Protein AF-A0A1F6F079-F1 (afdb_monomer)

Nearest PDB structures (foldseek):
  6t1f-assembly1_A  TM=7.984E-01  e=1.050E-01  Caulobacter vibrioides NA1000
  6t1f-assembly2_C  TM=8.013E-01  e=1.346E-01  Caulobacter vibrioides NA1000
  6t1f-assembly2_D  TM=7.357E-01  e=9.504E-02  Caulobacter vibrioides NA1000
  4umk-assembly2_B  TM=8.769E-01  e=2.985E-01  Helicobacter pylori 26695
  7bnk-assembly1_B  TM=6.243E-01  e=1.487E-01  Myxococcus xanthus DK 1622

Secondary structure (DSSP, 8-state):
-PPPPPPPHHHHHHTTT--HHHHHHHHHHHHHTT-GGGS-HHHHHHHHHHHHHTS---HHHHHHHTT--HHHHHHHHHHTTS-HHHHHTT-TTS-TTTSPPHHHHHHHHHS-TTSSS-HHHHHHHHHHHHHHHHHHHHHHHH--

Mean predicted aligned error: 6.06 Å

Foldseek 3Di:
DPPDDDQDVVLCVVLQPDPLLVLLVVCVVCVVVVNNVVRDLLSLLSSLCCCCPVVVDDLCVSCVSNVHDSVVSVLSVLLSPDDVLLVVLQDPPDDPLRHDDSVQSSVLSPPDPPPPDHSNNSSVVVSVVSVVVVVVVVVVVVVD

Structure (mmCIF, N/CA/C/O backbone):
data_AF-A0A1F6F079-F1
#
_entry.id   AF-A0A1F6F079-F1
#
loop_
_atom_site.group_PDB
_atom_site.id
_atom_site.type_symbol
_atom_site.label_atom_id
_atom_site.label_alt_id
_atom_site.label_comp_id
_atom_site.label_asym_id
_atom_site.label_entity_id
_atom_site.label_seq_id
_atom_site.pdbx_PDB_ins_code
_atom_site.Cartn_x
_atom_site.Cartn_y
_atom_site.Cartn_z
_atom_site.occupancy
_atom_site.B_iso_or_equiv
_atom_site.auth_seq_id
_atom_site.auth_comp_id
_atom_site.auth_asym_id
_atom_site.auth_atom_id
_atom_site.pdbx_PDB_model_num
ATOM 1 N N . MET A 1 1 ? 9.752 17.447 17.257 1.00 36.81 1 MET A N 1
ATOM 2 C CA . MET A 1 1 ? 8.925 16.249 16.985 1.00 36.81 1 MET A CA 1
ATOM 3 C C . MET A 1 1 ? 8.305 16.407 15.607 1.00 36.81 1 MET A C 1
ATOM 5 O O . MET A 1 1 ? 7.669 17.428 15.377 1.00 36.81 1 MET A O 1
ATOM 9 N N . ALA A 1 2 ? 8.523 15.470 14.680 1.00 43.56 2 ALA A N 1
ATOM 10 C CA . ALA A 1 2 ? 7.842 15.508 13.385 1.00 43.56 2 ALA A CA 1
ATOM 11 C C . ALA A 1 2 ? 6.334 15.319 13.617 1.00 43.56 2 ALA A C 1
ATOM 13 O O . ALA A 1 2 ? 5.926 14.352 14.261 1.00 43.56 2 ALA A O 1
ATOM 14 N N . LYS A 1 3 ? 5.516 16.266 13.150 1.00 50.53 3 LYS A N 1
ATOM 15 C CA . LYS A 1 3 ? 4.056 16.186 13.260 1.00 50.53 3 LYS A CA 1
ATOM 16 C C . LYS A 1 3 ? 3.599 14.952 12.473 1.00 50.53 3 LYS A C 1
ATOM 18 O O . LYS A 1 3 ? 3.915 14.835 11.289 1.00 50.53 3 LYS A O 1
ATOM 23 N N . LEU A 1 4 ? 2.913 14.014 13.129 1.00 60.19 4 LEU A N 1
ATOM 24 C CA . LEU A 1 4 ? 2.295 12.875 12.446 1.00 60.19 4 LEU A CA 1
ATOM 25 C C . LEU A 1 4 ? 1.356 13.421 11.365 1.00 60.19 4 LEU A C 1
ATOM 27 O O . LEU A 1 4 ? 0.522 14.279 11.646 1.00 60.19 4 LEU A O 1
ATOM 31 N N . ARG A 1 5 ? 1.527 12.961 10.123 1.00 73.31 5 ARG A N 1
ATOM 32 C CA . ARG A 1 5 ? 0.668 13.370 9.010 1.00 73.31 5 ARG A CA 1
ATOM 33 C C . ARG A 1 5 ? -0.738 12.825 9.262 1.00 73.31 5 ARG A C 1
ATOM 35 O O . ARG A 1 5 ? -0.906 11.618 9.426 1.00 73.31 5 ARG A O 1
ATOM 42 N N . GLU A 1 6 ? -1.719 13.716 9.319 1.00 85.69 6 GLU A N 1
ATOM 43 C CA . GLU A 1 6 ? -3.127 13.343 9.460 1.00 85.69 6 GLU A CA 1
ATOM 44 C C . GLU A 1 6 ? -3.615 12.642 8.191 1.00 85.69 6 GLU A C 1
ATOM 46 O O . GLU A 1 6 ? -3.236 13.029 7.082 1.00 85.69 6 GLU A O 1
ATOM 51 N N . MET A 1 7 ? -4.426 11.594 8.360 1.00 90.62 7 MET A N 1
ATOM 52 C CA . MET A 1 7 ? -4.996 10.843 7.242 1.00 90.62 7 MET A CA 1
ATOM 53 C C . MET A 1 7 ? -5.940 11.752 6.436 1.00 90.62 7 MET A C 1
ATOM 55 O O . MET A 1 7 ? -6.751 12.446 7.052 1.00 90.62 7 MET A O 1
ATOM 59 N N . PRO A 1 8 ? -5.875 11.772 5.089 1.00 90.19 8 PRO A N 1
ATOM 60 C CA . PRO A 1 8 ? -6.790 12.580 4.289 1.00 90.19 8 PRO A CA 1
ATOM 61 C C . PRO A 1 8 ? -8.249 12.162 4.512 1.00 90.19 8 PRO A C 1
ATOM 63 O O . PRO A 1 8 ? -8.554 10.969 4.537 1.00 90.19 8 PRO A O 1
ATOM 66 N N . SER A 1 9 ? -9.163 13.131 4.612 1.00 91.56 9 SER A N 1
ATOM 67 C CA . SER A 1 9 ? -10.598 12.869 4.814 1.00 91.56 9 SER A CA 1
ATOM 68 C C . SER A 1 9 ? -11.194 11.990 3.715 1.00 91.56 9 SER A C 1
ATOM 70 O O . SER A 1 9 ? -11.907 11.043 4.015 1.00 91.56 9 SER A O 1
ATOM 72 N N . SER A 1 10 ? -10.806 12.217 2.458 1.00 91.56 10 SER A N 1
ATOM 73 C CA . SER A 1 10 ? -11.245 11.405 1.317 1.00 91.56 10 SER A CA 1
ATOM 74 C C . SER A 1 10 ? -10.866 9.926 1.435 1.00 91.56 10 SER A C 1
ATOM 76 O O . SER A 1 10 ? -11.573 9.065 0.915 1.00 91.56 10 SER A O 1
ATOM 78 N N . VAL A 1 11 ? -9.766 9.606 2.127 1.00 92.31 11 VAL A N 1
ATOM 79 C CA . VAL A 1 11 ? -9.412 8.219 2.444 1.00 92.31 11 VAL A CA 1
ATOM 80 C C . VAL A 1 11 ? -10.322 7.693 3.547 1.00 92.31 11 VAL A C 1
ATOM 82 O O . VAL A 1 11 ? -10.853 6.599 3.400 1.00 92.31 11 VAL A O 1
ATOM 85 N N . LEU A 1 12 ? -10.537 8.462 4.620 1.00 93.19 12 LEU A N 1
ATOM 86 C CA . LEU A 1 12 ? -11.411 8.064 5.731 1.00 93.19 12 LEU A CA 1
ATOM 87 C C . LEU A 1 12 ? -12.853 7.805 5.282 1.00 93.19 12 LEU A C 1
ATOM 89 O O . LEU A 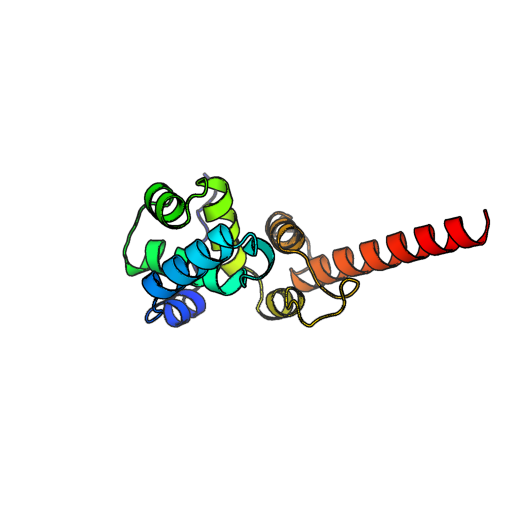1 12 ? -13.464 6.848 5.749 1.00 93.19 12 LEU A O 1
ATOM 93 N N . ASP A 1 13 ? -13.376 8.620 4.367 1.00 94.00 13 ASP A N 1
ATOM 94 C CA . ASP A 1 13 ? -14.701 8.418 3.782 1.00 94.00 13 ASP A CA 1
ATOM 95 C C . ASP A 1 13 ? -14.742 7.143 2.931 1.00 94.00 13 ASP A C 1
ATOM 97 O O . ASP A 1 13 ? -15.663 6.345 3.076 1.00 94.00 13 ASP A O 1
ATOM 101 N N . ARG A 1 14 ? -13.709 6.890 2.112 1.00 93.25 14 ARG A N 1
ATOM 102 C CA . ARG A 1 14 ? -13.619 5.668 1.294 1.00 93.25 14 ARG A CA 1
ATOM 103 C C . ARG A 1 14 ? -13.567 4.399 2.140 1.00 93.25 14 ARG A C 1
ATOM 105 O O . ARG A 1 14 ? -14.185 3.404 1.783 1.00 93.25 14 ARG A O 1
ATOM 112 N N . VAL A 1 15 ? -12.795 4.409 3.225 1.00 95.69 15 VAL A N 1
ATOM 113 C CA . VAL A 1 15 ? -12.559 3.201 4.030 1.00 95.69 15 VAL A CA 1
ATOM 114 C C . VAL A 1 15 ? -13.608 2.991 5.121 1.00 95.69 15 VAL A C 1
ATOM 116 O O . VAL A 1 15 ? -13.503 2.022 5.866 1.00 95.69 15 VAL A O 1
ATOM 119 N N . ARG A 1 16 ? -14.599 3.881 5.268 1.00 94.56 16 ARG A N 1
ATOM 120 C CA . ARG A 1 16 ? -15.563 3.824 6.377 1.00 94.56 16 ARG A CA 1
ATOM 121 C C . ARG A 1 16 ? -16.367 2.527 6.392 1.00 94.56 16 ARG A C 1
ATOM 123 O O . ARG A 1 16 ? -16.451 1.904 7.444 1.00 94.56 16 ARG A O 1
ATOM 130 N N . ASP A 1 17 ? -16.859 2.110 5.232 1.00 93.50 17 ASP A N 1
ATOM 131 C CA . ASP A 1 17 ? -17.833 1.018 5.097 1.00 93.50 17 ASP A CA 1
ATOM 132 C C . ASP A 1 17 ? -17.233 -0.236 4.444 1.00 93.50 17 ASP A C 1
ATOM 134 O O . ASP A 1 17 ? -17.926 -1.009 3.789 1.00 93.50 17 ASP A O 1
ATOM 138 N N . ILE A 1 18 ? -15.919 -0.433 4.570 1.00 95.06 18 ILE A N 1
ATOM 139 C CA . ILE A 1 18 ? -15.272 -1.611 3.989 1.00 95.06 18 ILE A CA 1
ATOM 140 C C . ILE A 1 18 ? -15.441 -2.835 4.889 1.00 95.06 18 ILE A C 1
ATOM 142 O O . ILE A 1 18 ? -15.262 -2.776 6.108 1.00 95.06 18 ILE A O 1
ATOM 146 N N . GLU A 1 19 ? -15.659 -3.981 4.255 1.00 96.12 19 GLU A N 1
ATOM 147 C CA . GLU A 1 19 ? -15.703 -5.299 4.892 1.00 96.12 19 GLU A CA 1
ATOM 148 C C . GLU A 1 19 ? -14.278 -5.798 5.201 1.00 96.12 19 GLU A C 1
ATOM 150 O O . GLU A 1 19 ? -13.756 -6.731 4.586 1.00 96.12 19 GLU A O 1
ATOM 155 N N . TRP A 1 20 ? -13.589 -5.134 6.135 1.00 96.31 20 TRP A N 1
ATOM 156 C CA . TRP A 1 20 ? -12.180 -5.418 6.439 1.00 96.31 20 TRP A CA 1
ATOM 157 C C . TRP A 1 20 ? -11.947 -6.863 6.912 1.00 96.31 20 TRP A C 1
ATOM 159 O O . TRP A 1 20 ? -10.884 -7.426 6.644 1.00 96.31 20 TRP A O 1
ATOM 169 N N . GLU A 1 21 ? -12.926 -7.476 7.586 1.00 97.25 21 GLU A N 1
ATOM 170 C CA . GLU A 1 21 ? -12.861 -8.875 8.028 1.00 97.25 21 GLU A CA 1
ATOM 171 C C . GLU A 1 21 ? -12.799 -9.834 6.834 1.00 97.25 21 GLU A C 1
ATOM 173 O O . GLU A 1 21 ? -11.998 -10.775 6.836 1.00 97.25 21 GLU A O 1
ATOM 178 N N . ASP A 1 22 ? -13.575 -9.561 5.780 1.00 97.06 22 ASP A N 1
ATOM 179 C CA . ASP A 1 22 ? -13.535 -10.343 4.546 1.00 97.06 22 ASP A CA 1
ATOM 180 C C . ASP A 1 22 ? -12.188 -10.195 3.830 1.00 97.06 22 ASP A C 1
ATOM 182 O O . ASP A 1 22 ? -11.601 -11.193 3.406 1.00 97.06 22 ASP A O 1
ATOM 186 N N . ILE A 1 23 ? -11.642 -8.976 3.774 1.00 96.12 23 ILE A N 1
ATOM 187 C CA . ILE A 1 23 ? -10.310 -8.720 3.205 1.00 96.12 23 ILE A CA 1
ATOM 188 C C . ILE A 1 23 ? -9.244 -9.534 3.953 1.00 96.12 23 ILE A C 1
ATOM 190 O O . ILE A 1 23 ? -8.441 -10.226 3.325 1.00 96.12 23 I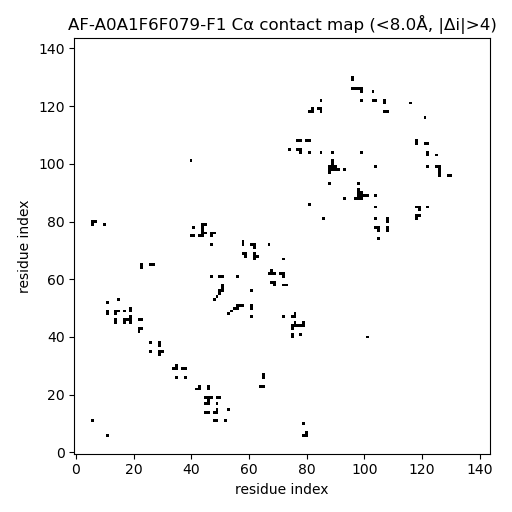LE A O 1
ATOM 194 N N . VAL A 1 24 ? -9.251 -9.519 5.292 1.00 95.81 24 VAL A N 1
ATOM 195 C CA . VAL A 1 24 ? -8.314 -10.311 6.113 1.00 95.81 24 VAL A CA 1
ATOM 196 C C . VAL A 1 24 ? -8.492 -11.812 5.866 1.00 95.81 24 VAL A C 1
ATOM 198 O O . VAL A 1 24 ? -7.502 -12.539 5.734 1.00 95.81 24 VAL A O 1
ATOM 201 N N . ARG A 1 25 ? -9.736 -12.294 5.778 1.00 95.94 25 ARG A N 1
ATOM 202 C CA . ARG A 1 25 ? -10.052 -13.702 5.504 1.00 95.94 25 ARG A CA 1
ATOM 203 C C . ARG A 1 25 ? -9.528 -14.141 4.135 1.00 95.94 25 ARG A C 1
ATOM 205 O O . ARG A 1 25 ? -8.814 -15.143 4.061 1.00 95.94 25 ARG A O 1
ATOM 212 N N . ARG A 1 26 ? -9.833 -13.388 3.071 1.00 94.62 26 ARG A N 1
ATOM 213 C CA . ARG A 1 26 ? -9.350 -13.653 1.704 1.00 94.62 26 ARG A CA 1
ATOM 214 C C . ARG A 1 26 ? -7.828 -13.606 1.633 1.00 94.62 26 ARG A C 1
ATOM 216 O O . ARG A 1 26 ? -7.218 -14.483 1.030 1.00 94.62 26 ARG A O 1
ATOM 223 N N . TYR A 1 27 ? -7.211 -12.637 2.303 1.00 94.25 27 TYR A N 1
ATOM 224 C CA . TYR A 1 27 ? -5.760 -12.521 2.372 1.00 94.25 27 TYR A CA 1
ATOM 225 C C . TYR A 1 27 ? -5.103 -13.749 3.015 1.00 94.25 27 TYR A C 1
ATOM 227 O O . TYR A 1 27 ? -4.152 -14.310 2.471 1.00 94.25 27 TYR A O 1
ATOM 235 N N . ARG A 1 28 ? -5.617 -14.206 4.163 1.00 91.75 28 ARG A N 1
ATOM 236 C CA . ARG A 1 28 ? -5.093 -15.401 4.844 1.00 91.75 28 ARG A CA 1
ATOM 237 C C . ARG A 1 28 ? -5.243 -16.658 3.990 1.00 91.75 28 ARG A C 1
ATOM 239 O O . ARG A 1 28 ? -4.318 -17.466 3.961 1.00 91.75 28 ARG A O 1
ATOM 246 N N . ALA A 1 29 ? -6.362 -16.800 3.278 1.00 92.75 29 ALA A N 1
ATOM 247 C CA . ALA A 1 29 ? -6.552 -17.889 2.322 1.00 92.75 29 ALA A CA 1
ATOM 248 C C . ALA A 1 29 ? -5.519 -17.825 1.182 1.00 92.75 29 ALA A C 1
ATOM 250 O O . ALA A 1 29 ? -4.854 -18.819 0.903 1.00 92.75 29 ALA A O 1
ATOM 251 N N . ALA A 1 30 ? -5.292 -16.640 0.603 1.00 91.12 30 ALA A N 1
ATOM 252 C CA . ALA A 1 30 ? -4.285 -16.446 -0.440 1.00 91.12 30 ALA A CA 1
ATOM 253 C C . ALA A 1 30 ? -2.866 -16.798 0.041 1.00 91.12 30 ALA A C 1
ATOM 255 O O . ALA A 1 30 ? -2.117 -17.448 -0.685 1.00 91.12 30 ALA A O 1
ATOM 256 N N . ILE A 1 31 ? -2.499 -16.433 1.276 1.00 90.62 31 ILE A N 1
ATOM 257 C CA . ILE A 1 31 ? -1.215 -16.838 1.870 1.00 90.62 31 ILE A CA 1
ATOM 258 C C . ILE A 1 31 ? -1.120 -18.353 2.034 1.00 90.62 31 ILE A C 1
ATOM 260 O O . ILE A 1 31 ? -0.075 -18.919 1.717 1.00 90.62 31 ILE A O 1
ATOM 264 N N . ALA A 1 32 ? -2.172 -19.008 2.532 1.00 89.94 32 ALA A N 1
ATOM 265 C CA . ALA A 1 32 ? -2.173 -20.457 2.728 1.00 89.94 32 ALA A CA 1
ATOM 266 C C . ALA A 1 32 ? -1.962 -21.219 1.406 1.00 89.94 32 ALA A C 1
ATOM 268 O O . ALA A 1 32 ? -1.355 -22.285 1.398 1.00 89.94 32 ALA A O 1
ATOM 269 N N . GLU A 1 33 ? -2.395 -20.635 0.287 1.00 90.88 33 GLU A N 1
ATOM 270 C CA . GLU A 1 33 ? -2.187 -21.156 -1.067 1.00 90.88 33 GLU A CA 1
ATOM 271 C C . GLU A 1 33 ? -0.850 -20.733 -1.710 1.00 90.88 33 GLU A C 1
ATOM 273 O O . GLU A 1 33 ? -0.592 -21.069 -2.865 1.00 90.88 33 GLU A O 1
ATOM 278 N N . GLY A 1 34 ? -0.002 -19.969 -1.010 1.00 86.12 34 GLY A N 1
ATOM 279 C CA . GLY A 1 34 ? 1.254 -19.444 -1.560 1.00 86.12 34 GLY A CA 1
ATOM 280 C C . GLY A 1 34 ? 1.070 -18.350 -2.622 1.00 86.12 34 GLY A C 1
ATOM 281 O O . GLY A 1 34 ? 1.974 -18.098 -3.414 1.00 86.12 34 GLY A O 1
ATOM 282 N N . LYS A 1 35 ? -0.096 -17.694 -2.653 1.00 82.50 35 LYS A N 1
ATOM 283 C CA . LYS A 1 35 ? -0.483 -16.646 -3.615 1.00 82.50 35 LYS A CA 1
ATOM 284 C C . LYS A 1 35 ? -0.410 -15.243 -3.006 1.00 82.50 35 LYS A C 1
ATOM 286 O O . LYS A 1 35 ? -1.189 -14.361 -3.360 1.00 82.50 35 LYS A O 1
ATOM 291 N N . ASP A 1 36 ? 0.524 -15.014 -2.089 1.00 70.88 36 ASP A N 1
ATOM 292 C CA . ASP A 1 36 ? 0.678 -13.741 -1.373 1.00 70.88 36 ASP A CA 1
ATOM 293 C C . ASP A 1 36 ? 0.856 -12.534 -2.313 1.00 70.88 36 ASP A C 1
ATOM 295 O O . ASP A 1 36 ? 0.335 -11.454 -2.041 1.00 70.88 36 ASP A O 1
ATOM 299 N N . ARG A 1 37 ? 1.529 -12.729 -3.453 1.00 66.81 37 ARG A N 1
ATOM 300 C CA . ARG A 1 37 ? 1.758 -11.699 -4.483 1.00 66.81 37 ARG A CA 1
ATOM 301 C C . ARG A 1 37 ? 0.535 -11.355 -5.337 1.00 66.81 37 ARG A C 1
ATOM 303 O O . ARG A 1 37 ? 0.608 -10.401 -6.105 1.00 66.81 37 ARG A O 1
ATOM 310 N N . ALA A 1 38 ? -0.546 -12.129 -5.249 1.00 69.06 38 ALA A N 1
ATOM 311 C CA . ALA A 1 38 ? -1.756 -11.911 -6.042 1.00 69.06 38 ALA A CA 1
ATOM 312 C C . ALA A 1 38 ? -2.758 -10.964 -5.363 1.00 69.06 38 ALA A C 1
ATOM 314 O O . ALA A 1 38 ? -3.750 -10.586 -5.980 1.00 69.06 38 ALA A O 1
ATOM 315 N N . PHE A 1 39 ? -2.526 -10.606 -4.098 1.00 82.31 39 PHE A N 1
ATOM 316 C CA . PHE A 1 39 ? -3.440 -9.758 -3.346 1.00 82.31 39 PHE A CA 1
ATOM 317 C C . PHE A 1 39 ? -3.150 -8.278 -3.602 1.00 82.31 39 PHE A C 1
ATOM 319 O O . PHE A 1 39 ? -1.995 -7.855 -3.532 1.00 82.31 39 PHE A O 1
ATOM 326 N N . ASP A 1 40 ? -4.192 -7.491 -3.872 1.00 85.88 40 ASP A N 1
ATOM 327 C CA . ASP A 1 40 ? -4.054 -6.063 -4.154 1.00 85.88 40 ASP A CA 1
ATOM 328 C C . ASP A 1 40 ? -3.556 -5.314 -2.898 1.00 85.88 40 ASP A C 1
ATOM 330 O O . ASP A 1 40 ? -4.230 -5.311 -1.857 1.00 85.88 40 ASP A O 1
ATOM 334 N N . PRO A 1 41 ? -2.388 -4.642 -2.959 1.00 88.19 41 PRO A N 1
ATOM 335 C CA . PRO A 1 41 ? -1.886 -3.836 -1.853 1.00 88.19 41 PRO A CA 1
ATOM 336 C C . PRO A 1 41 ? -2.860 -2.745 -1.393 1.00 88.19 41 PRO A C 1
ATOM 338 O O . PRO A 1 41 ? -2.813 -2.344 -0.226 1.00 88.19 41 PRO A O 1
ATOM 341 N N . ARG A 1 42 ? -3.741 -2.258 -2.278 1.00 89.00 42 ARG A N 1
ATOM 342 C CA . ARG A 1 42 ? -4.749 -1.248 -1.947 1.00 89.00 42 ARG A CA 1
ATOM 343 C C . ARG A 1 42 ? -5.843 -1.794 -1.043 1.00 89.00 42 ARG A C 1
ATOM 345 O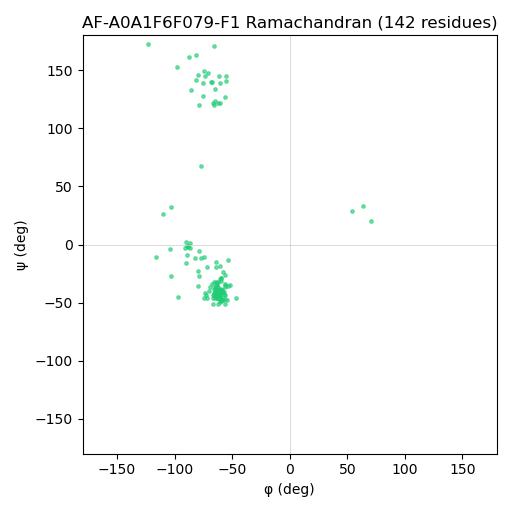 O . ARG A 1 42 ? -6.203 -1.111 -0.090 1.00 89.00 42 ARG A O 1
ATOM 352 N N . GLU A 1 43 ? -6.305 -3.024 -1.268 1.00 92.62 43 GLU A N 1
ATOM 353 C CA . GLU A 1 43 ? -7.278 -3.673 -0.378 1.00 92.62 43 GLU A CA 1
ATOM 354 C C . GLU A 1 43 ? -6.711 -3.808 1.044 1.00 92.62 43 GLU A C 1
ATOM 356 O O . GLU A 1 43 ? -7.383 -3.495 2.027 1.00 92.62 43 GLU A O 1
ATOM 361 N N . ILE A 1 44 ? -5.437 -4.198 1.164 1.00 94.12 44 ILE A N 1
ATOM 362 C CA . ILE A 1 44 ? -4.748 -4.298 2.460 1.00 94.12 44 ILE A CA 1
ATOM 363 C C . ILE A 1 44 ? -4.614 -2.917 3.106 1.00 94.12 44 ILE A C 1
ATOM 365 O O . ILE A 1 44 ? -4.881 -2.764 4.298 1.00 94.12 44 ILE A O 1
ATOM 369 N N . ALA A 1 45 ? -4.198 -1.908 2.336 1.00 94.81 45 ALA A N 1
ATOM 370 C CA . ALA A 1 45 ? -4.054 -0.544 2.826 1.00 94.81 45 ALA A CA 1
ATOM 371 C C . ALA A 1 45 ? -5.396 0.032 3.305 1.00 94.81 45 ALA A C 1
ATOM 373 O O . ALA A 1 45 ? -5.429 0.726 4.326 1.00 94.81 45 ALA A O 1
ATOM 374 N N . ASP A 1 46 ? -6.491 -0.236 2.590 1.00 95.62 46 ASP A N 1
ATOM 375 C CA . ASP A 1 46 ? -7.839 0.212 2.942 1.00 95.62 46 ASP A CA 1
ATOM 376 C C . ASP A 1 46 ? -8.302 -0.482 4.230 1.00 95.62 46 ASP A C 1
ATOM 378 O O . ASP A 1 46 ? -8.613 0.205 5.207 1.00 95.62 46 ASP A O 1
ATOM 382 N N . ALA A 1 47 ? -8.212 -1.818 4.300 1.00 97.25 47 ALA A N 1
ATOM 383 C CA . ALA A 1 47 ? -8.517 -2.611 5.499 1.00 97.25 47 ALA A CA 1
ATOM 384 C C . ALA A 1 47 ? -7.727 -2.145 6.729 1.00 97.25 47 ALA A C 1
ATOM 386 O O . ALA A 1 47 ? -8.293 -1.912 7.800 1.00 97.25 47 ALA A O 1
ATOM 387 N N . ALA A 1 48 ? -6.417 -1.958 6.577 1.00 96.69 48 ALA A N 1
ATOM 388 C CA . ALA A 1 48 ? -5.546 -1.474 7.639 1.00 96.69 48 ALA A CA 1
ATOM 389 C C . ALA A 1 48 ? -5.946 -0.080 8.142 1.00 96.69 48 ALA A C 1
ATOM 391 O O . ALA A 1 48 ? -5.892 0.193 9.343 1.00 96.69 48 ALA A O 1
ATOM 392 N N . THR A 1 49 ? -6.359 0.801 7.230 1.00 96.38 49 THR A N 1
ATOM 393 C CA . THR A 1 49 ? -6.752 2.173 7.565 1.00 96.38 49 THR A CA 1
ATOM 394 C C . THR A 1 49 ? -8.103 2.206 8.265 1.00 96.38 49 THR A C 1
ATOM 396 O O . THR A 1 49 ? -8.229 2.892 9.279 1.00 96.38 49 THR A O 1
ATOM 399 N N . HIS A 1 50 ? -9.073 1.411 7.809 1.00 96.81 50 HIS A N 1
ATOM 400 C CA . HIS A 1 50 ? -10.334 1.217 8.521 1.00 96.81 50 HIS A CA 1
ATOM 401 C C . HIS A 1 50 ? -10.096 0.718 9.948 1.00 96.81 50 HIS A C 1
ATOM 403 O O . HIS A 1 50 ? -10.565 1.324 10.912 1.00 96.81 50 HIS A O 1
ATOM 409 N N . MET A 1 51 ? -9.308 -0.348 10.115 1.00 97.19 51 MET A N 1
ATOM 410 C CA . MET A 1 51 ? -9.020 -0.893 11.442 1.00 97.19 51 MET A CA 1
ATOM 411 C C . MET A 1 51 ? -8.364 0.143 12.364 1.00 97.19 51 MET A C 1
ATOM 413 O O . MET A 1 51 ? -8.727 0.241 13.534 1.00 97.19 51 MET A O 1
ATOM 417 N N . LEU A 1 52 ? -7.429 0.945 11.845 1.00 96.12 52 LEU A N 1
ATOM 418 C CA . LEU A 1 52 ? -6.721 1.948 12.639 1.00 96.12 52 LEU A CA 1
ATOM 419 C C . LEU A 1 52 ? -7.599 3.150 13.015 1.00 96.12 52 LEU A C 1
ATOM 421 O O . LEU A 1 52 ? -7.558 3.583 14.163 1.00 96.12 52 LEU A O 1
ATOM 425 N N . TYR A 1 53 ? -8.354 3.708 12.067 1.00 94.69 53 TYR A N 1
ATOM 426 C CA . TYR A 1 53 ? -9.030 5.001 12.245 1.00 94.69 53 TYR A CA 1
ATOM 427 C C . TYR A 1 53 ? -10.532 4.895 12.523 1.00 94.69 53 TYR A C 1
ATOM 429 O O . TYR A 1 53 ? -11.080 5.785 13.164 1.00 94.69 53 TYR A O 1
ATOM 437 N N . VAL A 1 54 ? -11.196 3.831 12.066 1.00 94.31 54 VAL A N 1
ATOM 438 C CA . VAL A 1 54 ? -12.640 3.613 12.273 1.00 94.31 54 VAL A CA 1
ATOM 439 C C . VAL A 1 54 ? -12.872 2.684 13.460 1.00 94.31 54 VAL A C 1
ATOM 441 O O . VAL A 1 54 ? -13.696 2.964 14.324 1.00 94.31 54 VAL A O 1
ATOM 444 N N . ARG A 1 55 ? -12.107 1.588 13.542 1.00 95.88 55 ARG A N 1
ATOM 445 C CA . ARG A 1 55 ? -12.184 0.626 14.660 1.00 95.88 55 ARG A CA 1
ATOM 446 C C . ARG A 1 55 ? -11.231 0.947 15.812 1.00 95.88 55 ARG A C 1
ATOM 448 O O . ARG A 1 55 ? -11.248 0.236 16.812 1.00 95.88 55 ARG A O 1
ATOM 455 N N . CYS A 1 56 ? -10.410 1.991 15.679 1.00 95.12 56 CYS A N 1
ATOM 456 C CA . CYS A 1 56 ? -9.452 2.444 16.693 1.00 95.12 56 CYS A CA 1
ATOM 457 C C . CYS A 1 56 ? -8.475 1.352 17.183 1.00 95.12 56 CYS A C 1
ATOM 459 O O . CYS A 1 56 ? -8.013 1.390 18.325 1.00 95.12 56 CYS A O 1
ATOM 461 N N . MET A 1 57 ? -8.147 0.371 16.337 1.00 96.69 57 MET A N 1
ATOM 462 C CA . MET A 1 57 ? -7.228 -0.718 16.679 1.00 96.69 57 MET A CA 1
ATOM 463 C C . MET A 1 57 ? -5.774 -0.244 16.706 1.00 96.69 57 MET A C 1
ATOM 465 O O . MET A 1 57 ? -5.349 0.608 15.922 1.00 96.69 57 MET A O 1
ATOM 469 N N . LYS A 1 58 ? -4.949 -0.858 17.558 1.00 95.62 58 LYS A N 1
ATOM 470 C CA . LYS A 1 58 ? -3.507 -0.580 17.577 1.00 95.62 58 LYS A CA 1
ATOM 471 C C . LYS A 1 58 ? -2.833 -1.223 16.370 1.00 95.62 58 LYS A C 1
ATOM 473 O O . LYS A 1 58 ? -3.126 -2.359 16.013 1.00 95.62 58 LYS A O 1
ATOM 478 N N . ARG A 1 59 ? -1.808 -0.571 15.805 1.00 94.56 59 ARG A N 1
ATOM 479 C CA . ARG A 1 59 ? -1.022 -1.124 14.675 1.00 94.56 59 ARG A CA 1
ATOM 480 C C . ARG A 1 59 ? -0.491 -2.542 14.926 1.00 94.56 59 ARG A C 1
ATOM 482 O O . ARG A 1 59 ? -0.419 -3.334 13.994 1.00 94.56 59 ARG A O 1
ATOM 489 N N . SER A 1 60 ? -0.126 -2.867 16.167 1.00 96.06 60 SER A N 1
ATOM 490 C CA . SER A 1 60 ? 0.312 -4.213 16.563 1.00 96.06 60 SER A CA 1
ATOM 491 C C . SER A 1 60 ? -0.803 -5.257 16.502 1.00 96.06 60 SER A C 1
ATOM 493 O O . SER A 1 60 ? -0.534 -6.403 16.158 1.00 96.06 60 SER A O 1
ATOM 495 N N . GLU A 1 61 ? -2.044 -4.880 16.797 1.00 97.50 61 GLU A N 1
ATOM 496 C CA . GLU A 1 61 ? -3.217 -5.753 16.688 1.00 97.50 61 GLU A CA 1
ATOM 497 C C . GLU A 1 61 ? -3.578 -5.974 15.220 1.00 97.50 61 GLU A C 1
ATOM 499 O O . GLU A 1 61 ? -3.776 -7.112 14.804 1.00 97.50 61 GLU A O 1
ATOM 504 N N . ILE A 1 62 ? -3.558 -4.910 14.413 1.00 97.06 62 ILE A N 1
ATOM 505 C CA . ILE A 1 62 ? -3.802 -4.989 12.966 1.00 97.06 62 ILE A CA 1
ATOM 506 C C . ILE A 1 62 ? -2.761 -5.901 12.304 1.00 97.06 62 ILE A C 1
ATOM 508 O O . ILE A 1 62 ? -3.109 -6.796 11.541 1.00 97.06 62 ILE A O 1
ATOM 512 N N . ALA A 1 63 ? -1.477 -5.745 12.642 1.00 96.69 63 ALA A N 1
ATOM 513 C CA . ALA A 1 63 ? -0.413 -6.594 12.109 1.00 96.69 63 ALA A CA 1
ATOM 514 C C . ALA A 1 63 ? -0.638 -8.088 12.428 1.00 96.69 63 ALA A C 1
ATOM 516 O O . ALA A 1 63 ? -0.460 -8.934 11.549 1.00 96.69 63 ALA A O 1
ATOM 517 N N . LYS A 1 64 ? -1.128 -8.414 13.637 1.00 96.75 64 LYS A N 1
ATOM 518 C CA . LYS A 1 64 ? -1.527 -9.786 14.002 1.00 96.75 64 LYS A CA 1
ATOM 519 C C . LYS A 1 64 ? -2.684 -10.304 13.144 1.00 96.75 64 LYS A C 1
ATOM 521 O O . LYS A 1 64 ? -2.665 -11.477 12.780 1.00 96.75 64 LYS A O 1
ATOM 526 N N . GLN A 1 65 ? -3.650 -9.459 12.767 1.00 95.94 65 GLN A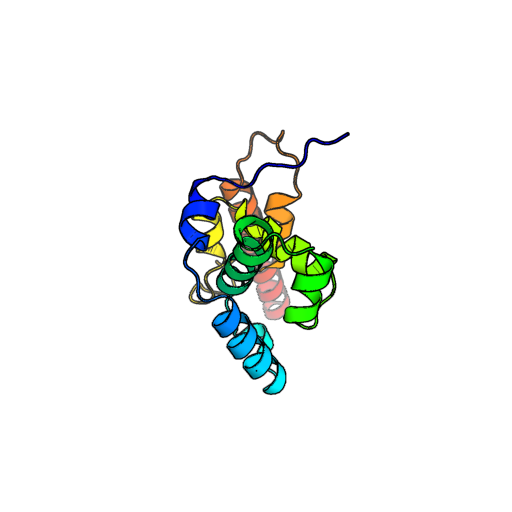 N 1
ATOM 527 C CA . GLN A 1 65 ? -4.740 -9.879 11.875 1.00 95.94 65 GLN A CA 1
ATOM 528 C C . GLN A 1 65 ? -4.216 -10.364 10.519 1.00 95.94 65 GLN A C 1
ATOM 530 O O . GLN A 1 65 ? -4.661 -11.396 10.026 1.00 95.94 65 GLN A O 1
ATOM 535 N N . PHE A 1 66 ? -3.186 -9.729 9.969 1.00 94.62 66 PHE A N 1
ATOM 536 C CA . PHE A 1 66 ? -2.567 -10.171 8.714 1.00 94.62 66 PHE A CA 1
ATOM 537 C C . PHE A 1 66 ? -1.445 -11.207 8.896 1.00 94.62 66 PHE A C 1
ATOM 539 O O . PHE A 1 66 ? -0.877 -11.666 7.912 1.00 94.62 66 PHE A O 1
ATOM 546 N N . GLY A 1 67 ? -1.087 -11.588 10.128 1.00 94.12 67 GLY A N 1
ATOM 547 C CA . GLY A 1 67 ? 0.066 -12.466 10.367 1.00 94.12 67 GLY A CA 1
ATOM 548 C C . GLY A 1 67 ? 1.395 -11.832 9.933 1.00 94.12 67 GLY A C 1
ATOM 549 O O . GLY A 1 67 ? 2.290 -12.521 9.446 1.00 94.12 67 GLY A O 1
ATOM 550 N N . LYS A 1 68 ? 1.514 -10.505 10.057 1.00 95.00 68 LYS A N 1
ATOM 551 C CA . LYS A 1 68 ? 2.685 -9.714 9.650 1.00 95.00 68 LYS A CA 1
ATOM 552 C C . LYS A 1 68 ? 3.241 -8.906 10.824 1.00 95.00 68 LYS A C 1
ATOM 554 O O . LYS A 1 68 ? 2.661 -8.855 11.906 1.00 95.00 68 LYS A O 1
ATOM 559 N N . TYR A 1 69 ? 4.387 -8.266 10.611 1.00 94.56 69 TYR A N 1
ATOM 560 C CA . TYR A 1 69 ? 5.004 -7.363 11.583 1.00 94.56 69 TYR A CA 1
ATOM 561 C C . TYR A 1 69 ? 4.487 -5.919 11.434 1.00 94.56 69 TYR A C 1
ATOM 563 O O . TYR A 1 69 ? 3.932 -5.529 10.406 1.00 94.56 69 TYR A O 1
ATOM 571 N N . THR A 1 70 ? 4.672 -5.095 12.468 1.00 94.19 70 THR A N 1
ATOM 572 C CA . THR A 1 70 ? 4.156 -3.711 12.526 1.00 94.19 70 THR A CA 1
ATOM 573 C C . THR A 1 70 ? 4.734 -2.787 11.457 1.00 94.19 70 THR A C 1
ATOM 575 O O . THR A 1 70 ? 4.029 -1.895 10.985 1.00 94.19 70 THR A O 1
ATOM 578 N N . GLY A 1 71 ? 5.993 -2.991 11.061 1.00 92.00 71 GLY A N 1
ATOM 579 C CA . GLY A 1 71 ? 6.624 -2.257 9.959 1.00 92.00 71 GLY A CA 1
ATOM 580 C C . GLY A 1 71 ? 5.890 -2.484 8.637 1.00 92.00 71 GLY A C 1
ATOM 581 O O . GLY A 1 71 ? 5.456 -1.521 8.016 1.00 92.00 71 GLY A O 1
ATOM 582 N N . TRP A 1 72 ? 5.619 -3.748 8.293 1.00 92.81 72 TRP A N 1
ATOM 583 C CA . TRP A 1 72 ? 4.852 -4.119 7.099 1.00 92.81 72 TRP A CA 1
ATOM 584 C C . TRP A 1 72 ? 3.476 -3.448 7.080 1.00 92.81 72 TRP A C 1
ATOM 586 O O . TRP A 1 72 ? 3.055 -2.899 6.064 1.00 92.81 72 TRP A O 1
ATOM 596 N N . MET A 1 73 ? 2.800 -3.430 8.231 1.00 94.31 73 MET A N 1
ATOM 597 C CA . MET A 1 73 ? 1.512 -2.753 8.387 1.00 94.31 73 MET A CA 1
ATOM 598 C C . MET A 1 73 ? 1.620 -1.233 8.210 1.00 94.31 73 MET A C 1
ATOM 600 O O . MET A 1 73 ? 0.775 -0.601 7.581 1.00 94.31 73 MET A O 1
ATOM 604 N N . SER A 1 74 ? 2.679 -0.637 8.755 1.00 92.12 74 SER A N 1
ATOM 605 C CA . SER A 1 74 ? 2.917 0.802 8.643 1.00 92.12 74 SER A CA 1
ATOM 606 C C . SER A 1 74 ? 3.161 1.212 7.196 1.00 92.12 74 SER A C 1
ATOM 608 O O . SER A 1 74 ? 2.632 2.235 6.774 1.00 92.12 74 SER A O 1
ATOM 610 N N . ASP A 1 75 ? 3.884 0.406 6.422 1.00 91.88 75 ASP A N 1
ATOM 611 C CA . ASP A 1 75 ? 4.116 0.672 5.002 1.00 91.88 75 ASP A CA 1
ATOM 612 C C . ASP A 1 75 ? 2.814 0.636 4.189 1.00 91.88 75 ASP A C 1
ATOM 614 O O . ASP A 1 75 ? 2.563 1.553 3.410 1.00 91.88 75 ASP A O 1
ATOM 618 N N . HIS A 1 76 ? 1.918 -0.325 4.442 1.00 92.88 76 HIS A N 1
ATOM 619 C CA . HIS A 1 76 ? 0.610 -0.372 3.771 1.00 92.8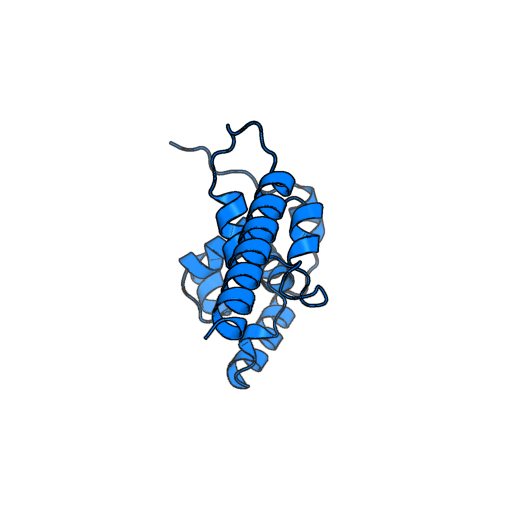8 76 HIS A CA 1
ATOM 620 C C . HIS A 1 76 ? -0.263 0.843 4.104 1.00 92.88 76 HIS A C 1
ATOM 622 O O . HIS A 1 76 ? -0.829 1.459 3.206 1.00 92.88 76 HIS A O 1
ATOM 628 N N . ILE A 1 77 ? -0.323 1.253 5.374 1.00 92.12 77 ILE A N 1
ATOM 629 C CA . ILE A 1 77 ? -1.064 2.463 5.769 1.00 92.12 77 ILE A CA 1
ATOM 630 C C . ILE A 1 77 ? -0.446 3.711 5.123 1.00 92.12 77 ILE A C 1
ATOM 632 O O . ILE A 1 77 ? -1.164 4.629 4.730 1.00 92.12 77 ILE A O 1
ATOM 636 N N . ARG A 1 78 ? 0.884 3.761 4.974 1.00 90.44 78 ARG A N 1
ATOM 637 C CA . ARG A 1 78 ? 1.569 4.883 4.318 1.00 90.44 78 ARG A CA 1
ATOM 638 C C . ARG A 1 78 ? 1.169 5.032 2.851 1.00 90.44 78 ARG A C 1
ATOM 640 O O . ARG A 1 78 ? 1.093 6.168 2.389 1.00 90.44 78 ARG A O 1
ATOM 647 N N . LEU A 1 79 ? 0.856 3.946 2.140 1.00 91.31 79 LEU A N 1
ATOM 648 C CA . LEU A 1 79 ? 0.405 4.029 0.745 1.00 91.31 79 LEU A CA 1
ATOM 649 C C . LEU A 1 79 ? -0.857 4.886 0.567 1.00 91.31 79 LEU A C 1
ATOM 651 O O . LEU A 1 79 ? -1.047 5.470 -0.496 1.00 91.31 79 LEU A O 1
ATOM 655 N N . GLN A 1 80 ? -1.677 5.064 1.607 1.00 91.69 80 GLN A N 1
ATOM 656 C CA . GLN A 1 80 ? -2.847 5.949 1.548 1.00 91.69 80 GLN A CA 1
ATOM 657 C C . GLN A 1 80 ? -2.520 7.416 1.261 1.00 91.69 80 GLN A C 1
ATOM 659 O O . GLN A 1 80 ? -3.389 8.182 0.855 1.00 91.69 80 GLN A O 1
ATOM 664 N N . PHE A 1 81 ? -1.265 7.818 1.461 1.00 90.62 81 PHE A N 1
ATOM 665 C CA . PHE A 1 81 ? -0.794 9.171 1.187 1.00 90.62 81 PHE A CA 1
ATOM 666 C C . PHE A 1 81 ? -0.280 9.366 -0.243 1.00 90.62 81 PHE A C 1
ATOM 668 O O . PHE A 1 81 ? 0.144 10.480 -0.583 1.00 90.62 81 PHE A O 1
ATOM 675 N N . LEU A 1 82 ? -0.292 8.306 -1.059 1.00 90.44 82 LEU A N 1
ATOM 676 C CA . LEU A 1 82 ? 0.006 8.407 -2.480 1.00 90.44 82 LEU A CA 1
ATOM 677 C C . LEU A 1 82 ? -1.082 9.200 -3.199 1.00 90.44 82 LEU A C 1
ATOM 679 O O . LEU A 1 82 ? -2.277 9.041 -2.942 1.00 90.44 82 LEU A O 1
ATOM 683 N N . GLU A 1 83 ? -0.659 10.041 -4.137 1.00 89.50 83 GLU A N 1
ATOM 684 C CA . GLU A 1 83 ? -1.583 10.695 -5.062 1.00 89.50 83 GLU A CA 1
ATOM 685 C C . GLU A 1 83 ? -2.331 9.640 -5.903 1.00 89.50 83 GLU A C 1
ATOM 687 O O . GLU A 1 83 ? -1.732 8.627 -6.275 1.00 89.50 83 GLU A O 1
ATOM 692 N N . PRO A 1 84 ? -3.616 9.853 -6.252 1.00 88.69 84 PRO A N 1
ATOM 693 C CA . PRO A 1 84 ? -4.380 8.899 -7.061 1.00 88.69 84 PRO A CA 1
ATOM 694 C C . PRO A 1 84 ? -3.701 8.524 -8.387 1.00 88.69 84 PRO A C 1
ATOM 696 O O . PRO A 1 84 ? -3.748 7.369 -8.802 1.00 88.69 84 PRO A O 1
ATOM 699 N N . SER A 1 85 ? -3.018 9.482 -9.019 1.00 90.12 85 SER A N 1
ATOM 700 C CA . SER A 1 85 ? -2.224 9.271 -10.235 1.00 90.12 85 SER A CA 1
ATOM 701 C C . SER A 1 85 ? -1.039 8.326 -10.017 1.00 90.12 85 SER A C 1
ATOM 703 O O . SER A 1 85 ? -0.681 7.582 -10.922 1.00 90.12 85 SER A O 1
ATOM 705 N N . VAL A 1 86 ? -0.448 8.313 -8.819 1.00 91.69 86 VAL A N 1
ATOM 706 C CA . VAL A 1 86 ? 0.629 7.383 -8.455 1.00 91.69 86 VAL A CA 1
ATOM 707 C C . VAL A 1 86 ? 0.066 6.010 -8.100 1.00 91.69 86 VAL A C 1
ATOM 709 O O . VAL A 1 86 ? 0.663 5.002 -8.463 1.00 91.69 86 VAL A O 1
ATOM 712 N N . TRP A 1 87 ? -1.109 5.954 -7.466 1.00 90.19 87 TRP A N 1
ATOM 713 C CA . TRP A 1 87 ? -1.831 4.696 -7.251 1.00 90.19 87 TRP A CA 1
ATOM 714 C C . TRP A 1 87 ? -2.137 3.965 -8.557 1.00 90.19 87 TRP A C 1
ATOM 716 O O . TRP A 1 87 ? -1.975 2.752 -8.612 1.00 90.19 87 TRP A O 1
ATOM 726 N N . ALA A 1 88 ? -2.526 4.689 -9.610 1.00 90.38 88 ALA A N 1
ATOM 727 C CA . ALA A 1 88 ? -2.770 4.094 -10.924 1.00 90.38 88 ALA A CA 1
ATOM 728 C C . ALA A 1 88 ? -1.525 3.396 -11.498 1.00 90.38 88 ALA A C 1
ATOM 730 O O . ALA A 1 88 ? -1.650 2.418 -12.222 1.00 90.38 88 ALA A O 1
ATOM 731 N N . LEU A 1 89 ? -0.320 3.848 -11.135 1.00 92.25 89 LEU A N 1
ATOM 732 C CA . LEU A 1 89 ? 0.927 3.223 -11.577 1.00 92.25 89 LEU A CA 1
ATOM 733 C C . LEU A 1 89 ? 1.255 1.928 -10.819 1.00 92.25 89 LEU A C 1
ATOM 735 O O . LEU A 1 89 ? 2.161 1.222 -11.239 1.00 92.25 89 LEU A O 1
ATOM 739 N N . LEU A 1 90 ? 0.566 1.600 -9.722 1.00 89.44 90 LEU A N 1
ATOM 740 C CA . LEU A 1 90 ? 0.734 0.330 -8.995 1.00 89.44 90 LEU A CA 1
ATOM 741 C C . LEU A 1 90 ? -0.136 -0.805 -9.566 1.00 89.44 90 LEU A C 1
ATOM 743 O O . LEU A 1 90 ? -0.053 -1.928 -9.071 1.00 89.44 90 LEU A O 1
ATOM 747 N N . ASP A 1 91 ? -0.967 -0.523 -10.574 1.00 87.44 91 ASP A N 1
ATOM 748 C CA . ASP A 1 91 ? -1.906 -1.488 -11.144 1.00 87.44 91 ASP A CA 1
ATOM 749 C C . ASP A 1 91 ? -1.164 -2.708 -11.736 1.00 87.44 91 ASP A C 1
ATOM 751 O O . ASP A 1 91 ? -0.313 -2.550 -12.622 1.00 87.44 91 ASP A O 1
ATOM 755 N N . PRO A 1 92 ? -1.457 -3.940 -11.273 1.00 82.12 92 PRO A N 1
ATOM 756 C CA . PRO A 1 92 ? -0.818 -5.144 -11.790 1.00 82.12 92 PRO A CA 1
ATOM 757 C C . PRO A 1 92 ? -1.126 -5.426 -13.267 1.00 82.12 92 PRO A C 1
ATOM 759 O O . PRO A 1 92 ? -0.354 -6.167 -13.880 1.00 82.12 92 PRO A O 1
ATOM 762 N N . ALA A 1 93 ? -2.196 -4.853 -13.834 1.00 85.12 93 ALA A N 1
ATOM 763 C CA . ALA A 1 93 ? -2.536 -4.962 -15.253 1.00 85.12 93 ALA A CA 1
ATOM 764 C C . ALA A 1 93 ? -1.590 -4.156 -16.160 1.00 85.12 93 ALA A C 1
ATOM 766 O O . ALA A 1 93 ? -1.505 -4.432 -17.359 1.00 85.12 93 ALA A O 1
ATOM 767 N N . LEU A 1 94 ? -0.859 -3.181 -15.607 1.00 85.50 94 LEU A N 1
ATOM 768 C CA . LEU A 1 94 ? 0.151 -2.446 -16.358 1.00 85.50 94 LEU A CA 1
ATOM 769 C C . LEU A 1 94 ? 1.374 -3.330 -16.659 1.00 85.50 94 LEU A C 1
ATOM 771 O O . LEU A 1 94 ? 1.768 -4.161 -15.829 1.00 85.50 94 LEU A O 1
ATOM 775 N N . PRO A 1 95 ? 2.044 -3.118 -17.808 1.00 86.44 95 PRO A N 1
ATOM 776 C CA . PRO A 1 95 ? 3.299 -3.793 -18.105 1.00 86.44 95 PRO A CA 1
ATOM 777 C C . PRO A 1 95 ? 4.343 -3.565 -17.005 1.00 86.44 95 PRO A C 1
ATOM 779 O O . PRO A 1 95 ? 4.449 -2.477 -16.439 1.00 86.44 95 PRO A O 1
ATOM 782 N N . GLU A 1 96 ? 5.177 -4.569 -16.720 1.00 84.31 96 GLU A N 1
ATOM 783 C CA . GLU A 1 96 ? 6.150 -4.507 -15.616 1.00 84.31 96 GLU A CA 1
ATOM 784 C C . GLU A 1 96 ? 7.108 -3.301 -15.707 1.00 84.31 96 GLU A C 1
ATOM 786 O O . GLU A 1 96 ? 7.484 -2.702 -14.697 1.00 84.31 96 GLU A O 1
ATOM 791 N N . TYR A 1 97 ? 7.470 -2.912 -16.929 1.00 84.25 97 TYR A N 1
ATOM 792 C CA . TYR A 1 97 ? 8.342 -1.773 -17.212 1.00 84.25 97 TYR A CA 1
ATOM 793 C C . TYR A 1 97 ? 7.625 -0.413 -17.132 1.00 84.25 97 TYR A C 1
ATOM 795 O O . TYR A 1 97 ? 8.281 0.620 -17.259 1.00 84.25 97 TYR A O 1
ATOM 803 N N . GLU A 1 98 ? 6.306 -0.398 -16.940 1.00 87.19 98 GLU A N 1
ATOM 804 C CA . GLU A 1 98 ? 5.453 0.794 -16.816 1.00 87.19 98 GLU A CA 1
ATOM 805 C C . GLU A 1 98 ? 4.777 0.929 -15.457 1.00 87.19 98 GLU A C 1
ATOM 807 O O . GLU A 1 98 ? 4.260 1.999 -15.142 1.00 87.19 98 GLU A O 1
ATOM 812 N N . ARG A 1 99 ? 4.833 -0.115 -14.631 1.00 90.25 99 ARG A N 1
ATOM 813 C CA . ARG A 1 99 ? 4.268 -0.105 -13.285 1.00 90.25 99 ARG A CA 1
ATOM 814 C C . ARG A 1 99 ? 5.308 0.186 -12.209 1.00 90.25 99 ARG A C 1
ATOM 816 O O . ARG A 1 99 ? 6.489 -0.148 -12.324 1.00 90.25 99 ARG A O 1
ATOM 823 N N . LEU A 1 100 ? 4.852 0.753 -11.107 1.00 91.06 100 LEU A N 1
ATOM 824 C CA . LEU A 1 100 ? 5.549 0.759 -9.834 1.00 91.06 100 LEU A CA 1
ATOM 825 C C . LEU A 1 100 ? 5.348 -0.587 -9.132 1.00 91.06 100 LEU A C 1
ATOM 827 O O . LEU A 1 100 ? 4.291 -1.205 -9.204 1.00 91.06 100 LEU A O 1
ATOM 831 N N . SER A 1 101 ? 6.369 -1.026 -8.411 1.00 89.94 101 SER A N 1
ATOM 832 C CA . SER A 1 101 ? 6.223 -2.033 -7.367 1.00 89.94 101 SER A CA 1
ATOM 833 C C . SER A 1 101 ? 5.729 -1.380 -6.075 1.00 89.94 101 SER A C 1
ATOM 835 O O . SER A 1 101 ? 5.881 -0.173 -5.872 1.00 89.94 101 SER A O 1
ATOM 837 N N . PHE A 1 102 ? 5.222 -2.195 -5.147 1.00 88.88 102 PHE A N 1
ATOM 838 C CA . PHE A 1 102 ? 4.911 -1.765 -3.780 1.00 88.88 102 PHE A CA 1
ATOM 839 C C . PHE A 1 102 ? 6.058 -0.955 -3.148 1.00 88.88 102 PHE A C 1
ATOM 841 O O . PHE A 1 102 ? 5.839 0.122 -2.592 1.00 88.88 102 PHE A O 1
ATOM 848 N N . PHE A 1 103 ? 7.296 -1.444 -3.283 1.00 88.50 103 PHE A N 1
ATOM 849 C CA . PHE A 1 103 ? 8.475 -0.788 -2.720 1.00 88.50 103 PHE A CA 1
ATOM 850 C C . PHE A 1 103 ? 8.749 0.575 -3.355 1.00 88.50 103 PHE A C 1
ATOM 852 O O . PHE A 1 103 ? 9.117 1.504 -2.637 1.00 88.50 103 PHE A O 1
ATOM 859 N N . ASP A 1 104 ? 8.512 0.741 -4.658 1.00 90.88 104 ASP A N 1
ATOM 860 C CA . ASP A 1 104 ? 8.655 2.053 -5.296 1.00 90.88 104 ASP A CA 1
ATOM 861 C C . ASP A 1 104 ? 7.649 3.058 -4.730 1.00 90.88 104 ASP A C 1
ATOM 863 O O . ASP A 1 104 ? 8.009 4.209 -4.489 1.00 90.88 104 ASP A O 1
ATOM 867 N N . GLY A 1 105 ? 6.416 2.624 -4.446 1.00 88.94 10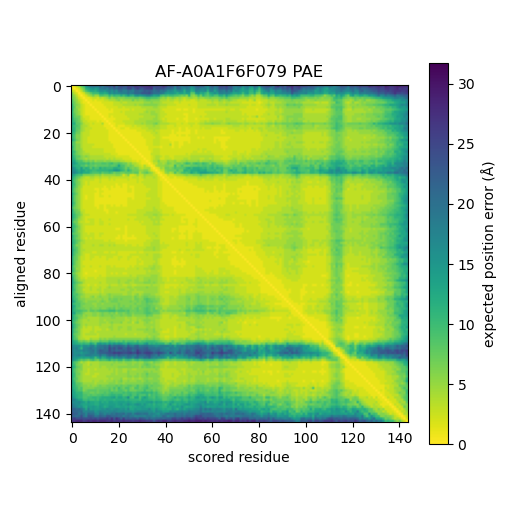5 GLY A N 1
ATOM 868 C CA . GLY A 1 105 ? 5.415 3.458 -3.775 1.00 88.94 105 GLY A CA 1
ATOM 869 C C . GLY A 1 105 ? 5.910 3.979 -2.420 1.00 88.94 105 GLY A C 1
ATOM 870 O O . GLY A 1 105 ? 5.801 5.170 -2.122 1.00 88.94 105 GLY A O 1
ATOM 871 N N . ILE A 1 106 ? 6.549 3.119 -1.621 1.00 90.69 106 ILE A N 1
ATOM 872 C CA . ILE A 1 106 ? 7.163 3.517 -0.344 1.00 90.69 106 ILE A CA 1
ATOM 873 C C . ILE A 1 106 ? 8.343 4.478 -0.548 1.00 90.69 106 ILE A C 1
ATOM 875 O O . ILE A 1 106 ? 8.494 5.432 0.222 1.00 90.69 106 ILE A O 1
ATOM 879 N N . VAL A 1 107 ? 9.160 4.282 -1.587 1.00 89.50 107 VAL A N 1
ATOM 880 C CA . VAL A 1 107 ? 10.260 5.200 -1.935 1.00 89.50 107 VAL A CA 1
ATOM 881 C C . VAL A 1 107 ? 9.719 6.580 -2.314 1.00 89.50 107 VAL A C 1
ATOM 883 O O . VAL A 1 107 ? 10.202 7.579 -1.779 1.00 89.50 107 VAL A O 1
ATOM 886 N N . VAL A 1 108 ? 8.678 6.652 -3.151 1.00 89.44 108 VAL A N 1
ATOM 887 C CA . VAL A 1 108 ? 8.028 7.914 -3.560 1.00 89.44 108 VAL A CA 1
ATOM 888 C C . VAL A 1 108 ? 7.544 8.723 -2.351 1.00 89.44 108 VAL A C 1
ATOM 890 O O . VAL A 1 108 ? 7.643 9.955 -2.359 1.00 89.44 108 VAL A O 1
ATOM 893 N N . LEU A 1 109 ? 7.063 8.040 -1.308 1.00 87.19 109 LEU A N 1
ATOM 894 C CA . LEU A 1 109 ? 6.610 8.644 -0.052 1.00 87.19 109 LEU A CA 1
ATOM 895 C C . LEU A 1 109 ? 7.736 9.018 0.917 1.00 87.19 109 LEU A C 1
ATOM 897 O O . LEU A 1 109 ? 7.511 9.825 1.818 1.00 87.19 109 LEU A O 1
ATOM 901 N N . SER A 1 110 ? 8.905 8.386 0.804 1.00 81.81 110 SER A N 1
ATOM 902 C CA . SER A 1 110 ? 10.022 8.567 1.743 1.00 81.81 110 SER A CA 1
ATOM 903 C C . SER A 1 110 ? 10.973 9.695 1.333 1.00 81.81 110 SER A C 1
ATOM 905 O O . SER A 1 110 ? 11.753 10.160 2.159 1.00 81.81 110 SER A O 1
ATOM 907 N N . GLN A 1 111 ? 10.909 10.153 0.080 1.00 73.44 111 GLN A N 1
ATOM 908 C CA . GLN A 1 111 ? 11.677 11.308 -0.385 1.00 73.44 111 GLN A CA 1
ATOM 909 C C . GLN A 1 111 ? 11.064 12.619 0.141 1.00 73.44 111 GLN A C 1
ATOM 911 O O . GLN A 1 111 ? 9.841 12.759 0.212 1.00 73.44 111 GLN A O 1
ATOM 916 N N . ALA A 1 112 ? 11.924 13.554 0.563 1.00 58.16 112 ALA A N 1
ATOM 917 C CA . ALA A 1 112 ? 11.537 14.770 1.278 1.00 58.16 112 ALA A CA 1
ATOM 918 C C . ALA A 1 112 ? 10.499 15.605 0.508 1.00 58.16 112 ALA A C 1
ATOM 920 O O . ALA A 1 112 ? 10.574 15.763 -0.710 1.00 58.16 112 ALA A O 1
ATOM 921 N N . LYS A 1 113 ? 9.538 16.167 1.251 1.00 55.59 113 LYS A N 1
ATOM 922 C CA . LYS A 1 113 ? 8.437 16.994 0.730 1.00 55.59 113 LYS A CA 1
ATOM 923 C C . LYS A 1 113 ? 8.921 18.304 0.082 1.00 55.59 113 LYS A C 1
ATOM 925 O O . LYS A 1 113 ? 8.153 18.913 -0.651 1.00 55.59 113 LYS A O 1
ATOM 930 N N . ASP A 1 114 ? 10.174 18.680 0.339 1.00 51.31 114 ASP A N 1
ATOM 931 C CA . ASP A 1 114 ? 10.798 19.941 -0.080 1.00 51.31 114 ASP A CA 1
ATOM 932 C C . ASP A 1 114 ? 11.488 19.858 -1.451 1.00 51.31 114 ASP A C 1
ATOM 934 O O . ASP A 1 114 ? 12.094 20.828 -1.894 1.00 51.31 114 ASP A O 1
ATOM 938 N N . SER A 1 115 ? 11.425 18.716 -2.147 1.00 52.50 115 SER A N 1
ATOM 939 C CA . SER A 1 115 ? 11.787 18.702 -3.564 1.00 52.50 115 SER A CA 1
ATOM 940 C C . SER A 1 115 ? 10.649 19.331 -4.369 1.00 52.50 115 SER A C 1
ATOM 942 O O . SER A 1 115 ? 9.526 18.835 -4.287 1.00 52.50 115 SER A O 1
ATOM 944 N N . ASP A 1 116 ? 10.943 20.312 -5.223 1.00 54.31 116 ASP A N 1
ATOM 945 C CA . ASP A 1 116 ? 9.988 20.903 -6.184 1.00 54.31 116 ASP A CA 1
ATOM 946 C C . ASP A 1 116 ? 9.296 19.860 -7.095 1.00 54.31 116 ASP A C 1
ATOM 948 O O . ASP A 1 116 ? 8.297 20.137 -7.757 1.00 54.31 116 ASP A O 1
ATOM 952 N N . GLN A 1 117 ? 9.804 18.624 -7.126 1.00 63.50 117 GLN A N 1
ATOM 953 C CA . GLN A 1 117 ? 9.169 17.488 -7.784 1.00 63.50 117 GLN A CA 1
ATOM 954 C C . GLN A 1 117 ? 8.030 16.895 -6.938 1.00 63.50 117 GLN A C 1
ATOM 956 O O . GLN A 1 117 ? 8.249 16.374 -5.846 1.00 63.50 117 GLN A O 1
ATOM 961 N N . GLY A 1 118 ? 6.809 16.899 -7.481 1.00 84.50 118 GLY A N 1
ATOM 962 C CA . GLY A 1 118 ? 5.655 16.182 -6.920 1.00 84.50 118 GLY A CA 1
ATOM 963 C C . GLY A 1 118 ? 5.804 14.652 -6.955 1.00 84.50 118 GLY A C 1
ATOM 964 O O . GLY A 1 118 ? 6.718 14.111 -7.587 1.00 84.50 118 GLY A O 1
ATOM 965 N N . GLN A 1 119 ? 4.889 13.925 -6.298 1.00 90.31 119 GLN A N 1
ATOM 966 C CA . GLN A 1 119 ? 4.968 12.458 -6.197 1.00 90.31 119 GLN A CA 1
ATOM 967 C C . GLN A 1 1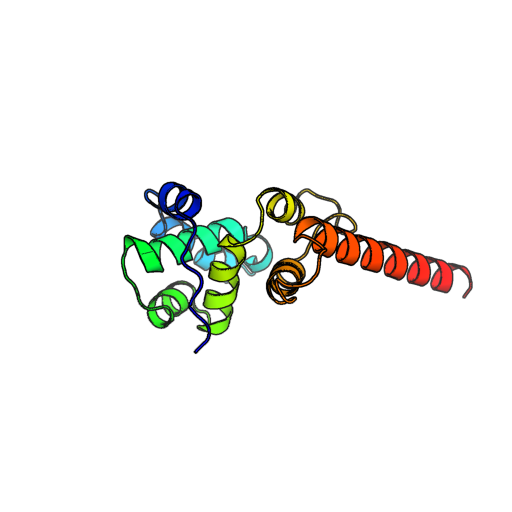19 ? 4.945 11.773 -7.570 1.00 90.31 119 GLN A C 1
ATOM 969 O O . GLN A 1 119 ? 5.721 10.846 -7.805 1.00 90.31 119 GLN A O 1
ATOM 974 N N . LEU A 1 120 ? 4.106 12.259 -8.491 1.00 90.25 120 LEU A N 1
ATOM 975 C CA . LEU A 1 120 ? 4.005 11.723 -9.851 1.00 90.25 120 LEU A CA 1
ATOM 976 C C . LEU A 1 120 ? 5.322 11.827 -10.634 1.00 90.25 120 LEU A C 1
ATOM 978 O O . LEU A 1 120 ? 5.716 10.871 -11.299 1.00 90.25 120 LEU A O 1
ATOM 982 N N . SER A 1 121 ? 6.039 12.948 -10.519 1.00 89.50 121 SER A N 1
ATOM 983 C CA . SER A 1 121 ? 7.340 13.116 -11.181 1.00 89.50 121 SER A CA 1
ATOM 984 C C . SER A 1 121 ? 8.370 12.123 -10.633 1.00 89.50 121 SER A C 1
ATOM 986 O O . SER A 1 121 ? 9.066 11.457 -11.400 1.00 89.50 121 SER A O 1
ATOM 988 N N . ARG A 1 122 ? 8.409 11.930 -9.306 1.00 89.56 122 ARG A N 1
ATOM 989 C CA . ARG A 1 122 ? 9.274 10.919 -8.674 1.00 89.56 122 ARG A CA 1
ATOM 990 C C . ARG A 1 122 ? 8.948 9.501 -9.145 1.00 89.56 122 ARG A C 1
ATOM 992 O O . ARG A 1 122 ? 9.858 8.747 -9.486 1.00 89.56 122 ARG A O 1
ATOM 999 N N . ALA A 1 123 ? 7.664 9.155 -9.214 1.00 91.38 123 ALA A N 1
ATOM 1000 C CA . ALA A 1 123 ? 7.205 7.871 -9.737 1.00 91.38 123 ALA A CA 1
ATOM 1001 C C . ALA A 1 123 ? 7.664 7.638 -11.188 1.00 91.38 123 ALA A C 1
ATOM 1003 O O . ALA A 1 123 ? 8.238 6.595 -11.506 1.00 91.38 123 ALA A O 1
ATOM 1004 N N . GLN A 1 124 ? 7.486 8.633 -12.059 1.00 90.88 124 GLN A N 1
ATOM 1005 C CA . GLN A 1 124 ? 7.912 8.562 -13.460 1.00 90.88 124 GLN A CA 1
ATOM 1006 C C . GLN A 1 124 ? 9.433 8.434 -13.609 1.00 90.88 124 GLN A C 1
ATOM 1008 O O . GLN A 1 124 ? 9.908 7.709 -14.490 1.00 90.88 124 GLN A O 1
ATOM 1013 N N . ASN A 1 125 ? 10.207 9.080 -12.732 1.00 90.56 125 ASN A N 1
ATOM 1014 C CA . ASN A 1 125 ? 11.664 8.950 -12.708 1.00 90.56 125 ASN A CA 1
ATOM 1015 C C . ASN A 1 125 ? 12.101 7.517 -12.360 1.00 90.56 125 ASN A C 1
ATOM 1017 O O . ASN A 1 125 ? 12.992 6.983 -13.023 1.00 90.56 125 ASN A O 1
ATOM 1021 N N . LEU A 1 126 ? 11.448 6.867 -11.387 1.00 91.50 126 LEU A N 1
ATOM 1022 C CA . LEU A 1 126 ? 11.720 5.466 -11.031 1.00 91.50 126 LEU A CA 1
ATOM 1023 C C . LEU A 1 126 ? 11.410 4.512 -12.193 1.00 91.50 126 LEU A C 1
ATOM 1025 O O . LEU A 1 126 ? 12.249 3.680 -12.550 1.00 91.50 126 LEU A O 1
ATOM 1029 N N . ILE A 1 127 ? 10.252 4.678 -12.839 1.00 91.69 127 ILE A N 1
ATOM 1030 C CA . ILE A 1 127 ? 9.867 3.893 -14.024 1.00 91.69 127 ILE A CA 1
ATOM 1031 C C . ILE A 1 127 ? 10.892 4.089 -15.150 1.00 91.69 127 ILE A C 1
ATOM 1033 O O . ILE A 1 127 ? 11.408 3.122 -15.713 1.00 91.69 127 ILE A O 1
ATOM 1037 N N . SER A 1 128 ? 11.257 5.337 -15.446 1.00 90.19 128 SER A N 1
ATOM 1038 C CA . SER A 1 128 ? 12.221 5.665 -16.502 1.00 90.19 128 SER A CA 1
ATOM 1039 C C . SER A 1 128 ? 13.610 5.082 -16.230 1.00 90.19 128 SER A C 1
ATOM 1041 O O . SER A 1 128 ? 14.259 4.574 -17.148 1.00 90.19 128 SER A O 1
ATOM 1043 N N . ALA A 1 129 ? 14.076 5.118 -14.978 1.00 87.56 129 ALA A N 1
ATOM 1044 C CA . ALA A 1 129 ? 15.342 4.510 -14.579 1.00 87.56 129 ALA A CA 1
ATOM 1045 C C . ALA A 1 129 ? 15.332 2.988 -14.799 1.00 87.56 129 ALA A C 1
ATOM 1047 O O . ALA A 1 129 ? 16.294 2.443 -15.345 1.00 87.56 129 ALA A O 1
ATOM 1048 N N . ARG A 1 130 ? 14.222 2.311 -14.467 1.00 86.75 130 ARG A N 1
ATOM 1049 C CA . ARG A 1 130 ? 14.050 0.872 -14.719 1.00 86.75 130 ARG A CA 1
ATOM 1050 C C . ARG A 1 130 ? 14.023 0.538 -16.208 1.00 86.75 130 ARG A C 1
ATOM 1052 O O . ARG A 1 130 ? 14.699 -0.408 -16.618 1.00 86.75 130 ARG A O 1
ATOM 1059 N N . LYS A 1 131 ? 13.307 1.323 -17.025 1.00 85.88 131 LYS A N 1
ATOM 1060 C CA . LYS A 1 131 ? 13.306 1.168 -18.492 1.00 85.88 131 LYS A CA 1
ATOM 1061 C C . LYS A 1 131 ? 14.735 1.252 -19.047 1.00 85.88 131 LYS A C 1
ATOM 1063 O O . LYS A 1 131 ? 15.159 0.373 -19.793 1.00 85.88 131 LYS A O 1
ATOM 1068 N N . LYS A 1 132 ? 15.518 2.248 -18.610 1.00 85.88 132 LYS A N 1
ATOM 1069 C CA . LYS A 1 132 ? 16.928 2.415 -19.016 1.00 85.88 132 LYS A CA 1
ATOM 1070 C C . LYS A 1 132 ? 17.820 1.251 -18.574 1.00 85.88 132 LYS A C 1
ATOM 1072 O O . LYS A 1 132 ? 18.657 0.804 -19.353 1.00 85.88 132 LYS A O 1
ATOM 1077 N N . ALA A 1 133 ? 17.665 0.767 -17.342 1.00 82.88 133 ALA A N 1
ATOM 1078 C CA . ALA A 1 133 ? 18.440 -0.368 -16.837 1.00 82.88 133 ALA A CA 1
ATOM 1079 C C . ALA A 1 133 ? 18.138 -1.660 -17.617 1.00 82.88 133 ALA A C 1
ATOM 1081 O O . ALA A 1 133 ? 19.057 -2.395 -17.972 1.00 82.88 133 ALA A O 1
ATOM 1082 N N . SER A 1 134 ? 16.864 -1.888 -17.942 1.00 79.75 134 SER A N 1
ATOM 1083 C CA . SER A 1 134 ? 16.420 -3.058 -18.710 1.00 79.75 134 SER A CA 1
ATOM 1084 C C . SER A 1 134 ? 16.958 -3.035 -20.143 1.00 79.75 134 SER A C 1
ATOM 1086 O O . SER A 1 134 ? 17.480 -4.043 -20.611 1.00 79.75 134 SER A O 1
ATOM 1088 N N . ALA A 1 135 ? 16.918 -1.873 -20.809 1.00 79.19 135 ALA A N 1
ATOM 1089 C CA . ALA A 1 135 ? 17.498 -1.696 -22.143 1.00 79.19 135 ALA A CA 1
ATOM 1090 C C . ALA A 1 135 ? 19.009 -1.989 -22.156 1.00 79.19 135 ALA A C 1
ATOM 1092 O O . ALA A 1 135 ? 19.479 -2.784 -22.963 1.00 79.19 135 ALA A O 1
ATOM 1093 N N . LYS A 1 136 ? 19.761 -1.444 -21.188 1.00 76.44 136 LYS A N 1
ATOM 1094 C CA . LYS A 1 136 ? 21.204 -1.717 -21.055 1.00 76.44 136 LYS A CA 1
ATOM 1095 C C . LYS A 1 136 ? 21.514 -3.203 -20.854 1.00 76.44 136 LYS A C 1
ATOM 1097 O O . LYS A 1 136 ? 22.502 -3.695 -21.390 1.00 76.44 136 LYS A O 1
ATOM 1102 N N . ALA A 1 137 ? 20.694 -3.916 -20.080 1.00 76.88 137 ALA A N 1
ATOM 1103 C CA . ALA A 1 137 ? 20.873 -5.348 -19.853 1.00 76.88 137 ALA A CA 1
ATOM 1104 C C . ALA A 1 137 ? 20.583 -6.185 -21.112 1.00 76.88 137 ALA A C 1
ATOM 1106 O O . ALA A 1 137 ? 21.271 -7.176 -21.352 1.00 76.88 137 ALA A O 1
ATOM 1107 N N . ALA A 1 138 ? 19.596 -5.785 -21.920 1.00 73.75 138 ALA A N 1
ATOM 1108 C CA . ALA A 1 138 ? 19.303 -6.422 -23.203 1.00 73.75 138 ALA A CA 1
ATOM 1109 C C . ALA A 1 138 ? 20.441 -6.201 -24.216 1.00 73.75 138 ALA A C 1
ATOM 1111 O O . ALA A 1 138 ? 20.923 -7.165 -24.809 1.00 73.75 138 ALA A O 1
ATOM 1112 N N . ASP A 1 139 ? 20.941 -4.967 -24.329 1.00 73.06 139 ASP A N 1
ATOM 1113 C CA . ASP A 1 139 ? 22.055 -4.624 -25.223 1.00 73.06 139 ASP A CA 1
ATOM 1114 C C . ASP A 1 139 ? 23.347 -5.372 -24.863 1.00 73.06 139 ASP A C 1
ATOM 1116 O O . ASP A 1 139 ? 24.074 -5.822 -25.747 1.00 73.06 139 ASP A O 1
ATOM 1120 N N . ALA A 1 140 ? 23.636 -5.541 -23.568 1.00 72.81 140 ALA A N 1
ATOM 1121 C CA . ALA A 1 140 ? 24.812 -6.277 -23.105 1.00 72.81 140 ALA A CA 1
ATOM 1122 C C . ALA A 1 140 ? 24.758 -7.774 -23.458 1.00 72.81 140 ALA A C 1
ATOM 1124 O O . ALA A 1 140 ? 25.795 -8.372 -23.722 1.00 72.81 140 ALA A O 1
ATOM 1125 N N . ARG A 1 141 ? 23.561 -8.374 -23.491 1.00 69.69 141 ARG A N 1
ATOM 1126 C CA . ARG A 1 141 ? 23.363 -9.786 -23.861 1.00 69.69 141 ARG A CA 1
ATOM 1127 C C . ARG A 1 141 ? 23.398 -10.027 -25.368 1.00 69.69 141 ARG A C 1
ATOM 1129 O O . ARG A 1 141 ? 23.733 -11.126 -25.772 1.00 69.69 141 ARG A O 1
ATOM 1136 N N . GLY A 1 142 ? 23.050 -9.032 -26.185 1.00 62.19 142 GLY A N 1
ATOM 1137 C CA . GLY A 1 142 ? 23.124 -9.132 -27.650 1.00 62.19 142 GLY A CA 1
ATOM 1138 C C . GLY A 1 142 ? 24.518 -8.871 -28.233 1.00 62.19 142 GLY A C 1
ATOM 1139 O O . GLY A 1 142 ? 24.732 -9.098 -29.419 1.00 62.19 142 GLY A O 1
ATOM 1140 N N . ARG A 1 143 ? 25.455 -8.364 -27.420 1.00 59.09 143 ARG A N 1
ATOM 1141 C CA . ARG A 1 143 ? 26.859 -8.111 -27.797 1.00 59.09 143 ARG A CA 1
ATOM 1142 C C . ARG A 1 143 ? 27.846 -9.146 -27.241 1.00 59.09 143 ARG A C 1
ATOM 1144 O O . ARG A 1 143 ? 29.038 -9.014 -27.512 1.00 59.09 143 ARG A O 1
ATOM 1151 N N . ALA A 1 144 ? 27.368 -10.093 -26.435 1.00 52.25 144 ALA A N 1
ATOM 1152 C CA . ALA A 1 144 ? 28.135 -11.208 -25.881 1.00 52.25 144 ALA A CA 1
ATOM 1153 C C . ALA A 1 144 ? 27.870 -12.473 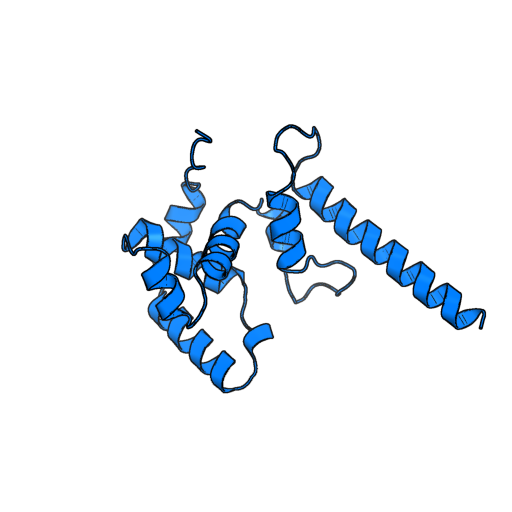-26.703 1.00 52.25 144 ALA A C 1
ATOM 1155 O O . ALA A 1 144 ? 28.821 -13.267 -26.853 1.00 52.25 144 ALA A O 1
#

Sequence (144 aa):
MAKLREMPSSVLDRVRDIEWEDIVRRYRAAIAEGKDRAFDPREIADAATHMLYVRCMKRSEIAKQFGKYTGWMSDHIRLQFLEPSVWALLDPALPEYERLSFFDGIVVLSQAKDSDQGQLSRAQNLISARKKASAKAADARGRA

Solvent-accessible surface area (backbone atoms only — not comparable to full-atom values): 8407 Å² total; per-residue (Å²): 129,86,77,80,81,76,79,57,64,75,56,55,63,67,24,65,82,57,65,39,68,56,52,45,52,53,50,53,51,32,45,76,72,73,40,60,87,75,58,61,66,62,62,54,18,39,34,50,42,23,39,42,73,74,67,64,43,53,62,66,57,55,12,54,67,71,74,49,52,50,66,63,44,49,54,35,45,53,56,73,75,52,54,70,76,46,52,62,30,50,40,82,88,47,56,78,67,67,26,46,52,75,66,51,55,53,51,48,68,68,52,70,87,83,46,94,66,52,60,56,56,48,49,52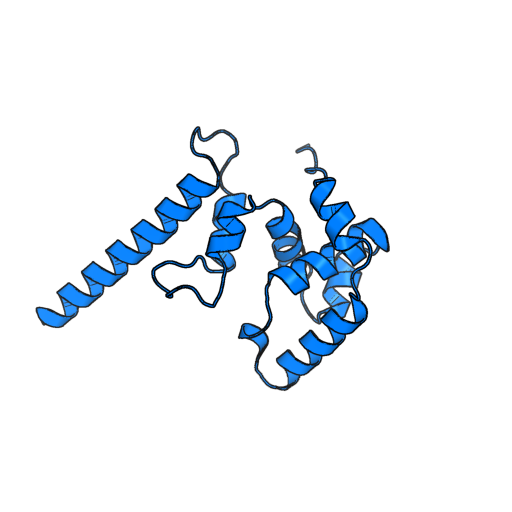,50,54,32,51,51,50,44,53,52,52,51,53,55,53,55,55,62,78,75,108

pLDDT: mean 86.47, std 12.26, range [36.81, 97.5]

Organism: NCBI:txid1798512

Radius of gyration: 17.32 Å; Cα contacts (8 Å, |Δi|>4): 127; chains: 1; bounding box: 46×42×45 Å